Protein AF-A0A8H6LBY4-F1 (afdb_monomer_lite)

Organism: NCBI:txid100902

Structure (mmCIF, N/CA/C/O backbone):
data_AF-A0A8H6LBY4-F1
#
_entry.id   AF-A0A8H6LBY4-F1
#
loop_
_atom_site.group_PDB
_atom_site.id
_atom_site.type_symbol
_atom_site.label_atom_id
_atom_site.label_alt_id
_atom_site.label_comp_id
_atom_site.label_asym_id
_atom_site.label_entity_id
_atom_site.label_seq_id
_atom_site.pdbx_PDB_ins_code
_atom_site.Cartn_x
_atom_site.Cartn_y
_atom_site.Cartn_z
_atom_site.occupancy
_atom_site.B_iso_or_equiv
_atom_site.auth_seq_id
_atom_site.auth_comp_id
_atom_site.auth_asym_id
_atom_site.auth_atom_id
_atom_site.pdbx_PDB_model_num
ATOM 1 N N . MET A 1 1 ? -48.351 2.118 4.695 1.00 38.25 1 MET A N 1
ATOM 2 C CA . MET A 1 1 ? -47.620 1.285 3.717 1.00 38.25 1 MET A CA 1
ATOM 3 C C . MET A 1 1 ? -46.205 1.826 3.618 1.00 38.25 1 MET A C 1
ATOM 5 O O . MET A 1 1 ? -46.055 2.980 3.255 1.00 38.25 1 MET A O 1
ATOM 9 N N . SER A 1 2 ? -45.197 1.069 4.061 1.00 45.59 2 SER A N 1
ATOM 10 C CA . SER A 1 2 ? -43.799 1.522 4.041 1.00 45.59 2 SER A CA 1
ATOM 11 C C . SER A 1 2 ? -43.215 1.232 2.660 1.00 45.59 2 SER A C 1
ATOM 13 O O . SER A 1 2 ? -43.003 0.074 2.300 1.00 45.59 2 SER A O 1
ATOM 15 N N . SER A 1 3 ? -43.039 2.279 1.854 1.00 48.56 3 SER A N 1
ATOM 16 C CA . SER A 1 3 ? -42.337 2.200 0.579 1.00 48.56 3 SER A CA 1
ATOM 17 C C . SER A 1 3 ? -40.863 1.932 0.861 1.00 48.56 3 SER A C 1
ATOM 19 O O . SER A 1 3 ? -40.112 2.820 1.256 1.00 48.56 3 SER A O 1
ATOM 21 N N . SER A 1 4 ? -40.445 0.684 0.676 1.00 56.34 4 SER A N 1
ATOM 22 C CA . SER A 1 4 ? -39.032 0.326 0.637 1.00 56.34 4 SER A CA 1
ATOM 23 C C . SER A 1 4 ? -38.435 0.886 -0.660 1.00 56.34 4 SER A C 1
ATOM 25 O O . SER A 1 4 ? -38.315 0.166 -1.652 1.00 56.34 4 SER A O 1
ATOM 27 N N . GLU A 1 5 ? -38.115 2.182 -0.681 1.00 63.69 5 GLU A N 1
ATOM 28 C CA . GLU A 1 5 ? -37.389 2.809 -1.785 1.00 63.69 5 GLU A CA 1
ATOM 29 C C . GLU A 1 5 ? -36.043 2.097 -1.947 1.00 63.69 5 GLU A C 1
ATOM 31 O O . GLU A 1 5 ? -35.190 2.075 -1.055 1.00 63.69 5 GLU A O 1
ATOM 36 N N . LYS A 1 6 ? -35.879 1.412 -3.080 1.00 77.81 6 LYS A N 1
ATOM 37 C CA . LYS A 1 6 ? -34.633 0.729 -3.414 1.00 77.81 6 LYS A CA 1
ATOM 38 C C . LYS A 1 6 ? -33.602 1.795 -3.765 1.00 77.81 6 LYS A C 1
ATOM 40 O O . LYS A 1 6 ? -33.724 2.433 -4.803 1.00 77.81 6 LYS A O 1
ATOM 45 N N . LEU A 1 7 ? -32.581 1.932 -2.917 1.00 77.06 7 LEU A N 1
ATOM 46 C CA . LEU A 1 7 ? -31.410 2.772 -3.180 1.00 77.06 7 LEU A CA 1
ATOM 47 C C . LEU A 1 7 ? -30.863 2.513 -4.587 1.00 77.06 7 LEU A C 1
ATOM 49 O O . LEU A 1 7 ? -30.665 1.349 -4.976 1.00 77.06 7 LEU A O 1
ATOM 53 N N . SER A 1 8 ? -30.555 3.596 -5.296 1.00 85.06 8 SER A N 1
ATOM 54 C CA . SER A 1 8 ? -29.822 3.548 -6.555 1.00 85.06 8 SER A CA 1
ATOM 55 C C . SER A 1 8 ? -28.442 2.913 -6.356 1.00 85.06 8 SER A C 1
ATOM 57 O O . SER A 1 8 ? -27.886 2.865 -5.251 1.00 85.06 8 SER A O 1
ATOM 59 N N . ASP A 1 9 ? -27.837 2.430 -7.439 1.00 88.25 9 ASP A N 1
ATOM 60 C CA . ASP A 1 9 ? -26.520 1.794 -7.360 1.00 88.25 9 ASP A CA 1
ATOM 61 C C . ASP A 1 9 ? -25.430 2.745 -6.848 1.00 88.25 9 ASP A C 1
ATOM 63 O O . ASP A 1 9 ? -24.500 2.309 -6.164 1.00 88.25 9 ASP A O 1
ATOM 67 N N . ALA A 1 10 ? -25.540 4.045 -7.139 1.00 88.50 10 ALA A N 1
ATOM 68 C CA . ALA A 1 10 ? -24.626 5.058 -6.622 1.00 88.50 10 ALA A CA 1
ATOM 69 C C . ALA A 1 10 ? -24.760 5.208 -5.099 1.00 88.50 10 ALA A C 1
ATOM 71 O O . ALA A 1 10 ? -23.758 5.114 -4.387 1.00 88.50 10 ALA A O 1
ATOM 72 N N . GLU A 1 11 ? -25.985 5.337 -4.589 1.00 90.12 11 GLU A N 1
ATOM 73 C CA . GLU A 1 11 ? -26.255 5.437 -3.150 1.00 90.12 11 GLU A CA 1
ATOM 74 C C . GLU A 1 11 ? -25.829 4.170 -2.409 1.00 90.12 11 GLU A C 1
ATOM 76 O O . GLU A 1 11 ? -25.218 4.241 -1.342 1.00 90.12 11 GLU A O 1
ATOM 81 N N . ARG A 1 12 ? -26.046 2.993 -3.006 1.00 90.19 12 ARG A N 1
ATOM 82 C CA . ARG A 1 12 ? -25.589 1.720 -2.438 1.00 90.19 12 ARG A CA 1
ATOM 83 C C . ARG A 1 12 ? -24.064 1.656 -2.336 1.00 90.19 12 ARG A C 1
ATOM 85 O O . ARG A 1 12 ? -23.538 1.162 -1.335 1.00 90.19 12 ARG A O 1
ATOM 92 N N . ARG A 1 13 ? -23.332 2.155 -3.341 1.00 91.25 13 ARG A N 1
ATOM 93 C CA . ARG A 1 13 ? -21.860 2.245 -3.295 1.00 91.25 13 ARG A CA 1
ATOM 94 C C . ARG A 1 13 ? -21.394 3.207 -2.208 1.00 91.25 13 ARG A C 1
ATOM 96 O O . ARG A 1 13 ? 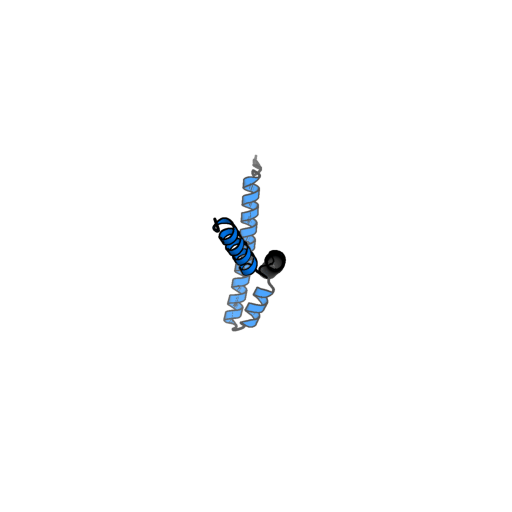-20.515 2.837 -1.431 1.00 91.25 13 ARG A O 1
ATOM 103 N N . VAL A 1 14 ? -22.001 4.389 -2.115 1.00 92.44 14 VAL A N 1
ATOM 104 C CA . VAL A 1 14 ? -21.676 5.385 -1.082 1.00 92.44 14 VAL A CA 1
ATOM 105 C C . VAL A 1 14 ? -21.946 4.821 0.311 1.00 92.44 14 VAL A C 1
ATOM 107 O O . VAL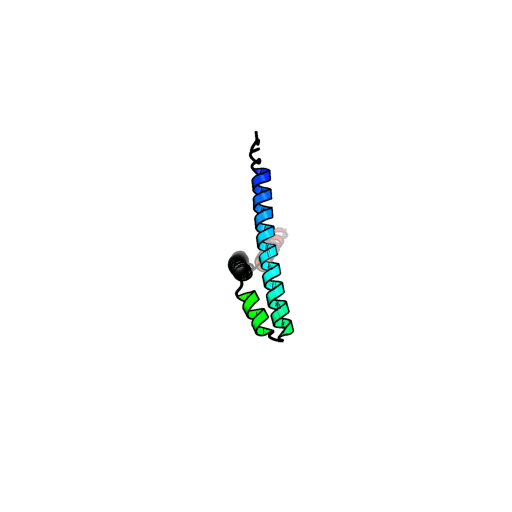 A 1 14 ? -21.054 4.841 1.155 1.00 92.44 14 VAL A O 1
ATOM 110 N N . GLN A 1 15 ? -23.111 4.211 0.537 1.00 92.56 15 GLN A N 1
ATOM 111 C CA . GLN A 1 15 ? -23.459 3.597 1.817 1.00 92.56 15 GLN A CA 1
ATOM 112 C C . GLN A 1 15 ? -22.504 2.450 2.182 1.00 92.56 15 GLN A C 1
ATOM 114 O O . GLN A 1 15 ? -22.079 2.330 3.332 1.00 92.56 15 GLN A O 1
ATOM 119 N N . LYS A 1 16 ? -22.108 1.619 1.209 1.00 92.06 16 LYS A N 1
ATOM 120 C CA . LYS A 1 16 ? -21.109 0.559 1.416 1.00 92.06 16 LYS A CA 1
ATOM 121 C C . LYS A 1 16 ? -19.755 1.137 1.827 1.00 92.06 16 LYS A C 1
ATOM 123 O O . LYS A 1 16 ? -19.106 0.578 2.710 1.00 92.06 16 LYS A O 1
ATOM 128 N N . THR A 1 17 ? -19.325 2.229 1.203 1.00 90.94 17 THR A N 1
ATOM 129 C CA . THR A 1 17 ? -18.083 2.918 1.569 1.00 90.94 17 THR A CA 1
ATOM 130 C C . THR A 1 17 ? -18.192 3.541 2.955 1.00 90.94 17 THR A C 1
ATOM 132 O O . THR A 1 17 ? -17.317 3.298 3.777 1.00 90.94 17 THR A O 1
ATOM 135 N N . ALA A 1 18 ? -19.292 4.228 3.268 1.00 91.12 18 ALA A N 1
ATOM 136 C CA . ALA A 1 18 ? -19.534 4.809 4.587 1.00 91.12 18 ALA A CA 1
ATOM 137 C C . ALA A 1 18 ? -19.477 3.750 5.701 1.00 91.12 18 ALA A C 1
ATOM 139 O O . ALA A 1 18 ? -18.784 3.943 6.696 1.00 91.12 18 ALA A O 1
ATOM 140 N N . ARG A 1 19 ? -20.104 2.582 5.497 1.00 89.75 19 ARG A N 1
ATOM 141 C CA . ARG A 1 19 ? -20.026 1.448 6.439 1.00 89.75 19 ARG A CA 1
ATOM 142 C C . ARG A 1 19 ? -18.595 0.943 6.634 1.00 89.75 19 ARG A C 1
ATOM 144 O O . ARG A 1 19 ? -18.196 0.660 7.757 1.00 89.75 19 ARG A O 1
ATOM 151 N N . LYS A 1 20 ? -17.805 0.844 5.558 1.00 87.56 20 LYS A N 1
ATOM 152 C CA . LYS A 1 20 ? -16.385 0.455 5.649 1.00 87.56 20 LYS A CA 1
ATOM 153 C C . LYS A 1 20 ? -15.554 1.495 6.397 1.00 87.56 20 LYS A C 1
ATOM 155 O O . LYS A 1 20 ? -14.695 1.113 7.187 1.00 87.56 20 LYS A O 1
ATOM 160 N N . CYS A 1 21 ? -15.800 2.780 6.146 1.00 87.62 21 CYS A N 1
ATOM 161 C CA . CYS A 1 21 ? -15.142 3.872 6.855 1.00 87.62 21 CYS A CA 1
ATOM 162 C C . CYS A 1 21 ? -15.479 3.829 8.346 1.00 87.62 21 CYS A C 1
ATOM 164 O O . CYS A 1 21 ? -14.570 3.900 9.161 1.00 87.62 21 CYS A O 1
ATOM 166 N N . HIS A 1 22 ? -16.751 3.622 8.695 1.00 89.81 22 HIS A N 1
ATOM 167 C CA . HIS A 1 22 ? -17.192 3.497 10.081 1.00 89.81 22 HIS A CA 1
ATOM 168 C C . HIS A 1 22 ? -16.520 2.319 10.799 1.00 89.81 22 HIS A C 1
ATOM 170 O O . HIS A 1 22 ? -15.863 2.531 11.809 1.00 89.81 22 HIS A O 1
ATOM 176 N N . ALA A 1 23 ? -16.552 1.117 10.215 1.00 85.50 23 ALA A N 1
ATOM 177 C CA . ALA A 1 23 ? -15.878 -0.054 10.787 1.00 85.50 23 ALA A CA 1
ATOM 178 C C . ALA A 1 23 ? -14.357 0.151 10.940 1.00 85.50 23 ALA A C 1
ATOM 180 O O . ALA A 1 23 ? -13.734 -0.354 11.870 1.00 85.50 23 ALA A O 1
ATOM 181 N N . SER A 1 24 ? -13.744 0.902 10.019 1.00 83.44 24 SER A N 1
ATOM 182 C CA . SER A 1 24 ? -12.320 1.245 10.106 1.00 83.44 24 SER A CA 1
ATOM 183 C C . SER A 1 24 ? -12.052 2.259 11.223 1.00 83.44 24 SER A C 1
ATOM 185 O O . SER A 1 24 ? -11.049 2.135 11.917 1.00 83.44 24 SER A O 1
ATOM 187 N N . ALA A 1 25 ? -12.942 3.235 11.418 1.00 85.81 25 ALA A N 1
ATOM 188 C CA . ALA A 1 25 ? -12.858 4.203 12.508 1.00 85.81 25 ALA A CA 1
ATOM 189 C C . ALA A 1 25 ? -13.018 3.528 13.879 1.00 85.81 25 ALA A C 1
ATOM 191 O O . ALA A 1 25 ? -12.238 3.810 14.781 1.00 85.81 25 ALA A O 1
ATOM 192 N N . GLU A 1 26 ? -13.959 2.590 14.020 1.00 88.88 26 GLU A N 1
ATOM 193 C CA . GLU A 1 26 ? -14.130 1.802 15.249 1.00 88.88 26 GLU A CA 1
ATOM 194 C C . GLU A 1 26 ? -12.880 0.977 15.580 1.00 88.88 26 GLU A C 1
ATOM 196 O O . GLU A 1 26 ? -12.410 0.997 16.716 1.00 88.88 26 GLU A O 1
ATOM 201 N N . ALA A 1 27 ? -12.286 0.311 14.584 1.00 84.12 27 ALA A N 1
ATOM 202 C CA . ALA A 1 27 ? -11.044 -0.437 14.780 1.00 84.12 27 ALA A CA 1
ATOM 203 C C . ALA A 1 27 ? -9.879 0.466 15.226 1.00 84.12 27 ALA A C 1
ATOM 205 O O . ALA A 1 27 ? -9.112 0.089 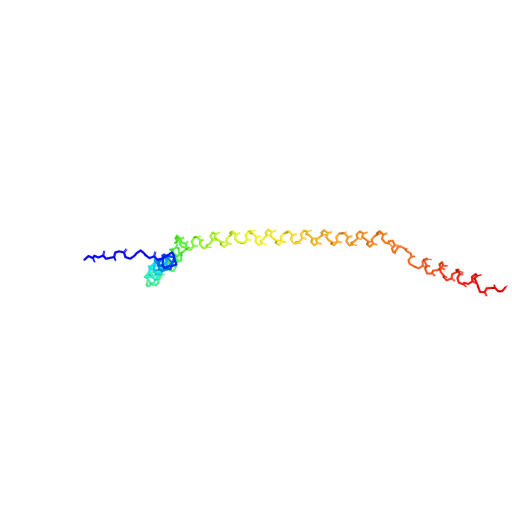16.109 1.00 84.12 27 ALA A O 1
ATOM 206 N N . LEU A 1 28 ? -9.765 1.672 14.656 1.00 84.25 28 LEU A N 1
ATOM 207 C CA . LEU A 1 28 ? -8.743 2.647 15.052 1.00 84.25 28 LEU A CA 1
ATOM 208 C C . LEU A 1 28 ? -8.964 3.187 16.470 1.00 84.25 28 LEU A C 1
ATOM 210 O O . LEU A 1 28 ? -7.994 3.390 17.198 1.00 84.25 28 LEU A O 1
ATOM 214 N N . LEU A 1 29 ? -10.216 3.411 16.875 1.00 87.94 29 LEU A N 1
ATOM 215 C CA . LEU A 1 29 ? -10.543 3.829 18.241 1.00 87.94 29 LEU A CA 1
ATOM 216 C C . LEU A 1 29 ? -10.174 2.749 19.262 1.00 87.94 29 LEU A C 1
ATOM 218 O O . LEU A 1 29 ? -9.637 3.069 20.322 1.00 87.94 29 LEU A O 1
ATOM 222 N N . GLU A 1 30 ? -10.405 1.479 18.932 1.00 86.62 30 GLU A N 1
ATOM 223 C CA . GLU A 1 30 ? -10.012 0.353 19.781 1.00 86.62 30 GLU A CA 1
ATOM 224 C C . GLU A 1 30 ? -8.486 0.241 19.912 1.00 86.62 30 GLU A C 1
ATOM 226 O O . GLU A 1 30 ? -7.965 0.108 21.022 1.00 86.62 30 GLU A O 1
ATOM 231 N N . GLU A 1 31 ? -7.756 0.369 18.797 1.00 85.69 31 GLU A N 1
ATOM 232 C CA . GLU A 1 31 ? -6.290 0.423 18.806 1.00 85.69 31 GLU A CA 1
ATOM 233 C C . GLU A 1 31 ? -5.777 1.579 19.677 1.00 85.69 31 GLU A C 1
ATOM 235 O O . GLU A 1 31 ? -4.894 1.376 20.513 1.00 85.69 31 GLU A O 1
ATOM 240 N N . LEU A 1 32 ? -6.362 2.773 19.540 1.00 86.50 32 LEU A N 1
ATOM 241 C CA . LEU A 1 32 ? -5.991 3.947 20.330 1.00 86.50 32 LEU A CA 1
ATOM 242 C C . LEU A 1 32 ? -6.243 3.734 21.825 1.00 86.50 32 LEU A C 1
ATOM 244 O O . LEU A 1 32 ? -5.397 4.095 22.647 1.00 86.50 32 LEU A O 1
ATOM 248 N N . ARG A 1 33 ? -7.384 3.134 22.183 1.00 89.12 33 ARG A N 1
ATOM 249 C CA . ARG A 1 33 ? -7.722 2.811 23.573 1.00 89.12 33 ARG A CA 1
ATOM 250 C C . ARG A 1 33 ? -6.682 1.872 24.174 1.00 89.12 33 ARG A C 1
ATOM 252 O O . ARG A 1 33 ? -6.103 2.192 25.209 1.00 89.12 33 ARG A O 1
ATOM 259 N N . TYR A 1 34 ? -6.384 0.771 23.487 1.00 87.12 34 TYR A N 1
ATOM 260 C CA . TYR A 1 34 ? -5.397 -0.200 23.952 1.00 87.12 34 TYR A CA 1
ATOM 261 C C . TYR A 1 34 ? -4.004 0.424 24.112 1.00 87.12 34 TYR A C 1
ATOM 263 O O . TYR A 1 34 ? -3.354 0.239 25.140 1.00 87.12 34 TYR A O 1
ATOM 271 N N . VAL A 1 35 ? -3.542 1.194 23.120 1.00 87.06 35 VAL A N 1
ATOM 272 C CA . VAL A 1 35 ? -2.235 1.870 23.174 1.00 87.06 35 VAL A CA 1
ATOM 273 C C . VAL A 1 35 ? -2.172 2.849 24.344 1.00 87.06 35 VAL A C 1
ATOM 275 O O . VAL A 1 35 ? -1.169 2.883 25.052 1.00 87.06 35 VAL A O 1
ATOM 278 N N . THR A 1 36 ? -3.248 3.597 24.586 1.00 86.88 36 THR A N 1
ATOM 279 C CA . THR A 1 36 ? -3.342 4.548 25.700 1.00 86.88 36 THR A CA 1
ATOM 280 C C . THR A 1 36 ? -3.271 3.834 27.051 1.00 86.88 36 THR A C 1
ATOM 282 O O . THR A 1 36 ? -2.573 4.286 27.958 1.00 86.88 36 THR A O 1
ATOM 285 N N . ASP A 1 37 ? -3.946 2.695 27.199 1.00 90.12 37 ASP A N 1
ATOM 286 C CA . ASP A 1 37 ? -3.901 1.907 28.434 1.00 90.12 37 ASP A CA 1
ATOM 287 C C . ASP A 1 37 ? -2.515 1.291 28.668 1.00 90.12 37 ASP A C 1
ATOM 289 O O . ASP A 1 37 ? -2.009 1.306 29.791 1.00 90.12 37 ASP A O 1
ATOM 293 N N . LYS A 1 38 ? -1.844 0.843 27.601 1.00 87.38 38 LYS A N 1
ATOM 294 C CA . LYS A 1 38 ? -0.455 0.370 27.664 1.00 87.38 38 LYS A CA 1
ATOM 295 C C . LYS A 1 38 ? 0.555 1.471 27.961 1.00 87.38 38 LYS A C 1
ATOM 297 O O . LYS A 1 38 ? 1.513 1.237 28.695 1.00 87.38 38 LYS A O 1
ATOM 302 N N . GLN A 1 39 ? 0.323 2.677 27.451 1.00 85.81 39 GLN A N 1
ATOM 303 C CA . GLN A 1 39 ? 1.120 3.851 27.792 1.00 85.81 39 GLN A CA 1
ATOM 304 C C . GLN A 1 39 ? 0.986 4.190 29.282 1.00 85.81 39 GLN A C 1
ATOM 306 O O . GLN A 1 39 ? 1.997 4.411 29.941 1.00 85.81 39 GLN A O 1
ATOM 311 N N . LYS A 1 40 ? -0.235 4.168 29.840 1.00 89.12 40 LYS A N 1
ATOM 312 C CA . LYS A 1 40 ? -0.459 4.374 31.285 1.00 89.12 40 LYS A CA 1
ATOM 313 C C . LYS A 1 40 ? 0.258 3.329 32.141 1.00 89.12 40 LYS A C 1
ATOM 315 O O . LYS A 1 40 ? 0.725 3.659 33.225 1.00 89.12 40 LYS A O 1
ATOM 320 N N . SER A 1 41 ? 0.367 2.088 31.662 1.00 90.25 41 SER A N 1
ATOM 321 C CA . SER A 1 41 ? 1.120 1.024 32.337 1.00 90.25 41 SER A CA 1
ATOM 322 C C . SER A 1 41 ? 2.622 1.020 32.019 1.00 90.25 41 SER A C 1
ATOM 324 O O . SER A 1 41 ? 3.310 0.083 32.414 1.00 90.25 41 SER A O 1
ATOM 326 N N . ASN A 1 42 ? 3.130 2.022 31.289 1.00 90.56 42 ASN A N 1
ATOM 327 C CA . ASN A 1 42 ? 4.519 2.132 30.828 1.00 90.56 42 ASN A CA 1
ATOM 328 C C . ASN A 1 42 ? 5.024 0.909 30.020 1.00 90.56 42 ASN A C 1
ATOM 330 O O . ASN A 1 42 ? 6.221 0.636 29.950 1.00 90.56 42 ASN A O 1
ATOM 334 N N . ASP A 1 43 ? 4.106 0.172 29.387 1.00 88.56 43 ASP A N 1
ATOM 335 C CA . ASP A 1 43 ? 4.372 -1.030 28.587 1.00 88.56 43 ASP A CA 1
ATOM 336 C C . ASP A 1 43 ? 4.426 -0.668 27.094 1.00 88.56 43 ASP A C 1
ATOM 338 O O . ASP A 1 43 ? 3.536 -0.982 26.295 1.00 88.56 43 ASP A O 1
ATOM 342 N N . CYS A 1 44 ? 5.489 0.038 26.710 1.00 83.38 44 CYS A N 1
ATOM 343 C CA . CYS A 1 44 ? 5.680 0.506 25.336 1.00 83.38 44 CYS A CA 1
ATOM 344 C C . CYS A 1 44 ? 5.776 -0.656 24.332 1.00 83.38 44 CYS A C 1
ATOM 346 O O . CYS A 1 44 ? 5.254 -0.565 23.220 1.00 83.38 44 CYS A O 1
ATOM 348 N N . MET A 1 45 ? 6.395 -1.775 24.723 1.00 85.56 45 MET A N 1
ATOM 349 C CA . MET A 1 45 ? 6.536 -2.947 23.853 1.00 85.56 45 MET A CA 1
ATOM 350 C C . MET A 1 45 ? 5.201 -3.665 23.635 1.00 85.56 45 MET A C 1
ATOM 352 O O . MET A 1 45 ? 4.927 -4.109 22.519 1.00 85.56 45 MET A O 1
ATOM 356 N N . GLY A 1 46 ? 4.337 -3.730 24.652 1.00 82.75 46 GLY A N 1
ATOM 357 C CA . GLY A 1 46 ? 2.983 -4.262 24.524 1.00 82.75 46 GLY A CA 1
ATOM 358 C C . GLY A 1 46 ? 2.103 -3.438 23.584 1.00 82.75 46 GLY A C 1
ATOM 359 O O . GLY A 1 46 ? 1.344 -4.017 22.801 1.00 82.75 46 GLY A O 1
ATOM 360 N N . ALA A 1 47 ? 2.237 -2.107 23.603 1.00 81.94 47 ALA A N 1
ATOM 361 C CA . ALA A 1 47 ? 1.556 -1.217 22.661 1.00 81.94 47 ALA A CA 1
ATOM 362 C C . ALA A 1 47 ? 2.013 -1.467 21.212 1.00 81.94 47 ALA A C 1
ATOM 364 O O . ALA A 1 47 ? 1.185 -1.702 20.330 1.00 81.94 47 ALA A O 1
ATOM 365 N N . VAL A 1 48 ? 3.331 -1.502 20.977 1.00 81.69 48 VAL A N 1
ATOM 366 C CA . VAL A 1 48 ? 3.914 -1.760 19.649 1.00 81.69 48 VAL A CA 1
ATOM 367 C C . VAL A 1 48 ? 3.503 -3.136 19.122 1.00 81.69 48 VAL A C 1
ATOM 369 O O . VAL A 1 48 ? 3.048 -3.256 17.983 1.00 81.69 48 VAL A O 1
ATOM 372 N N . ALA A 1 49 ? 3.603 -4.177 19.953 1.00 81.31 49 ALA A N 1
ATOM 373 C CA . ALA A 1 49 ? 3.261 -5.539 19.560 1.00 81.31 49 ALA A CA 1
ATOM 374 C C . ALA A 1 49 ? 1.789 -5.678 19.148 1.00 81.31 49 ALA A C 1
ATOM 376 O O . ALA A 1 49 ? 1.487 -6.411 18.206 1.00 81.31 49 ALA A O 1
ATOM 377 N N . TYR A 1 50 ? 0.874 -4.985 19.827 1.00 81.12 50 TYR A N 1
ATOM 378 C CA . TYR A 1 50 ? -0.549 -5.018 19.498 1.00 81.12 50 TYR A CA 1
ATOM 379 C C . TYR A 1 50 ? -0.852 -4.328 18.165 1.00 81.12 50 TYR A C 1
ATOM 381 O O . TYR A 1 50 ? -1.504 -4.922 17.305 1.00 81.12 50 TYR A O 1
ATOM 389 N N . VAL A 1 51 ? -0.317 -3.121 17.953 1.00 78.31 51 VAL A N 1
ATOM 390 C CA . VAL A 1 51 ? -0.513 -2.358 16.708 1.00 78.31 51 VAL A CA 1
ATOM 391 C C . VAL A 1 51 ? 0.016 -3.142 15.504 1.00 78.31 51 VAL A C 1
ATOM 393 O O . VAL A 1 51 ? -0.700 -3.322 14.515 1.00 78.31 51 VAL A O 1
ATOM 396 N N . VAL A 1 52 ? 1.227 -3.701 15.607 1.00 73.69 52 VAL A N 1
ATOM 397 C CA . VAL A 1 52 ? 1.842 -4.508 14.537 1.00 73.69 52 VAL A CA 1
ATOM 398 C C . VAL A 1 52 ? 1.061 -5.803 14.269 1.00 73.69 52 VAL A C 1
ATOM 400 O O . VAL A 1 52 ? 0.937 -6.216 13.116 1.00 73.69 52 VAL A O 1
ATOM 403 N N . LYS A 1 53 ? 0.491 -6.438 15.304 1.00 73.75 53 LYS A N 1
ATOM 404 C CA . LYS A 1 53 ? -0.326 -7.659 15.162 1.00 73.75 53 LYS A CA 1
ATOM 405 C C . LYS A 1 53 ? -1.747 -7.404 14.656 1.00 73.75 53 LYS A C 1
ATOM 407 O O . LYS A 1 53 ? -2.432 -8.369 14.303 1.00 73.75 53 LYS A O 1
ATOM 412 N N . SER A 1 54 ? -2.214 -6.156 14.609 1.00 77.44 54 SER A N 1
ATOM 413 C CA . SER A 1 54 ? -3.553 -5.854 14.099 1.00 77.44 54 SER A CA 1
ATOM 414 C C . SER A 1 54 ? -3.712 -6.339 12.647 1.00 77.44 54 SER A C 1
ATOM 416 O O . SER A 1 54 ? -2.815 -6.235 11.801 1.00 77.44 54 SER A O 1
ATOM 418 N N . LYS A 1 55 ? -4.899 -6.862 12.317 1.00 73.69 55 LYS A N 1
ATOM 419 C CA . LYS A 1 55 ? -5.206 -7.312 10.947 1.00 73.69 55 LYS A CA 1
ATOM 420 C C . LYS A 1 55 ? -5.148 -6.164 9.929 1.00 73.69 55 LYS A C 1
ATOM 422 O O . LYS A 1 55 ? -4.899 -6.418 8.749 1.00 73.69 55 LYS A O 1
ATOM 427 N N . LEU A 1 56 ? -5.397 -4.927 10.366 1.00 72.50 56 LEU A N 1
ATOM 428 C CA . LEU A 1 56 ? -5.393 -3.736 9.519 1.00 72.50 56 LEU A CA 1
ATOM 429 C C . LEU A 1 56 ? -3.972 -3.385 9.064 1.00 72.50 56 LEU A C 1
ATOM 431 O O . LEU A 1 56 ? -3.729 -3.272 7.857 1.00 72.50 56 LEU A O 1
ATOM 435 N N . HIS A 1 57 ? -3.035 -3.267 10.010 1.00 76.69 57 HIS A N 1
ATOM 436 C CA . HIS A 1 57 ? -1.643 -2.933 9.702 1.00 76.69 57 HIS A CA 1
ATOM 437 C C . HIS A 1 57 ? -0.949 -4.072 8.962 1.00 76.69 57 HIS A C 1
ATOM 439 O O . HIS A 1 57 ? -0.258 -3.804 7.983 1.00 76.69 57 HIS A O 1
ATOM 445 N N . ARG A 1 58 ? -1.251 -5.336 9.289 1.00 79.12 58 ARG A N 1
ATOM 446 C CA . ARG A 1 58 ? -0.763 -6.493 8.520 1.00 79.12 58 ARG A CA 1
ATOM 447 C C . ARG A 1 58 ? -1.122 -6.412 7.032 1.00 79.12 58 ARG A C 1
ATOM 449 O O . ARG A 1 58 ? -0.238 -6.481 6.187 1.00 79.12 58 ARG A O 1
ATOM 456 N N . LYS A 1 59 ? -2.393 -6.166 6.688 1.00 80.31 59 LYS A N 1
ATOM 457 C CA . LYS A 1 59 ? -2.817 -5.994 5.280 1.00 80.31 59 LYS A CA 1
ATOM 458 C C . LYS A 1 59 ? -2.215 -4.756 4.613 1.00 80.31 59 LYS A C 1
ATOM 460 O O . LYS A 1 59 ? -2.170 -4.661 3.385 1.00 80.31 59 LYS A O 1
ATOM 465 N N . LYS A 1 60 ? -1.851 -3.734 5.390 1.00 82.81 60 LYS A N 1
ATOM 466 C CA . LYS A 1 60 ? -1.162 -2.548 4.869 1.00 82.81 60 LYS A CA 1
ATOM 467 C C . LYS A 1 60 ? 0.296 -2.880 4.546 1.00 82.81 60 LYS A C 1
ATOM 469 O O . LYS A 1 60 ? 0.732 -2.523 3.457 1.00 82.81 60 LYS A O 1
ATOM 474 N N . ILE A 1 61 ? 0.979 -3.606 5.431 1.00 81.50 61 ILE A N 1
ATOM 475 C CA . ILE A 1 61 ? 2.347 -4.108 5.244 1.00 81.50 61 ILE A CA 1
ATOM 476 C C . ILE A 1 61 ? 2.409 -5.039 4.032 1.00 81.50 61 ILE A C 1
ATOM 478 O O . ILE A 1 61 ? 3.161 -4.751 3.112 1.00 81.50 61 ILE A O 1
ATOM 482 N N . GLU A 1 62 ? 1.531 -6.044 3.944 1.00 86.06 62 GLU A N 1
ATOM 483 C CA . GLU A 1 62 ? 1.474 -6.975 2.800 1.00 86.06 62 GLU A CA 1
ATOM 484 C C . GLU A 1 62 ? 1.330 -6.225 1.458 1.00 86.06 62 GLU A C 1
ATOM 486 O O . GLU A 1 62 ? 1.995 -6.538 0.473 1.00 86.06 62 GLU A O 1
ATOM 491 N N . ARG A 1 63 ? 0.507 -5.166 1.405 1.00 89.06 63 ARG A N 1
ATOM 492 C CA . ARG A 1 63 ? 0.367 -4.329 0.198 1.00 89.06 63 ARG A CA 1
ATOM 493 C C . ARG A 1 63 ? 1.606 -3.488 -0.107 1.00 89.06 63 ARG A C 1
ATOM 495 O O . ARG A 1 63 ? 1.872 -3.223 -1.276 1.00 89.06 63 ARG A O 1
ATOM 502 N N . ILE A 1 64 ? 2.313 -3.017 0.918 1.00 90.19 64 ILE A N 1
ATOM 503 C CA . ILE A 1 64 ? 3.571 -2.282 0.748 1.00 90.19 64 ILE A CA 1
ATOM 504 C C . ILE A 1 64 ? 4.651 -3.229 0.223 1.00 90.19 64 ILE A C 1
ATOM 506 O O . ILE A 1 64 ? 5.323 -2.874 -0.735 1.00 90.19 64 ILE A O 1
ATOM 510 N N . GLU A 1 65 ? 4.760 -4.437 0.773 1.00 92.81 65 GLU A N 1
ATOM 511 C CA . GLU A 1 65 ? 5.719 -5.453 0.327 1.00 92.81 65 GLU A CA 1
ATOM 512 C C . GLU A 1 65 ? 5.512 -5.845 -1.139 1.00 92.81 65 GLU A C 1
ATOM 514 O O . GLU A 1 65 ? 6.479 -5.955 -1.889 1.00 92.81 65 GLU A O 1
ATOM 519 N N . VAL A 1 66 ? 4.258 -6.025 -1.569 1.00 95.12 66 VAL A N 1
ATOM 520 C CA . VAL A 1 66 ? 3.945 -6.313 -2.979 1.00 95.12 66 VAL A CA 1
ATOM 521 C C . VAL A 1 66 ? 4.367 -5.158 -3.886 1.00 95.12 66 VAL A C 1
ATOM 523 O O . VAL A 1 66 ? 5.006 -5.400 -4.905 1.00 95.12 66 VAL A O 1
ATOM 526 N N . ARG A 1 67 ? 4.054 -3.908 -3.516 1.00 94.44 67 ARG A N 1
ATOM 527 C CA . ARG A 1 67 ? 4.486 -2.737 -4.299 1.00 94.44 67 ARG A CA 1
ATOM 528 C C . ARG A 1 67 ? 6.003 -2.637 -4.372 1.00 94.44 67 ARG A C 1
ATOM 530 O O . ARG A 1 67 ? 6.536 -2.524 -5.461 1.00 94.44 67 ARG A O 1
ATOM 537 N N . PHE A 1 68 ? 6.684 -2.791 -3.241 1.00 96.25 68 PHE A N 1
ATOM 538 C CA . PHE A 1 68 ? 8.140 -2.736 -3.183 1.00 96.25 68 PHE A CA 1
ATOM 539 C C . PHE A 1 68 ? 8.800 -3.776 -4.100 1.00 96.25 68 PHE A C 1
ATOM 541 O O . PHE A 1 68 ? 9.747 -3.458 -4.810 1.00 96.25 68 PHE A O 1
ATOM 548 N N . LYS A 1 69 ? 8.272 -5.008 -4.139 1.00 95.88 69 LYS A N 1
ATOM 549 C CA . LYS A 1 69 ? 8.754 -6.048 -5.062 1.00 95.88 69 LYS A CA 1
ATOM 550 C C . LYS A 1 69 ? 8.557 -5.668 -6.530 1.00 95.88 69 LYS A C 1
ATOM 552 O O . LYS A 1 69 ? 9.450 -5.917 -7.335 1.00 95.88 69 LYS A O 1
ATOM 557 N N . ASN A 1 70 ? 7.417 -5.069 -6.870 1.00 96.31 70 ASN A N 1
ATOM 558 C CA . ASN A 1 70 ? 7.148 -4.612 -8.232 1.00 96.31 70 ASN A CA 1
ATOM 559 C C . ASN A 1 70 ? 8.099 -3.479 -8.634 1.00 96.31 70 ASN A C 1
ATOM 561 O O . ASN A 1 70 ? 8.726 -3.568 -9.685 1.00 96.31 70 ASN A O 1
ATOM 565 N N . ASP A 1 71 ? 8.263 -2.476 -7.769 1.00 96.12 71 ASP A N 1
ATOM 566 C CA . ASP A 1 71 ? 9.159 -1.339 -8.003 1.00 96.12 71 ASP A CA 1
ATOM 567 C C . ASP A 1 71 ? 10.614 -1.820 -8.166 1.00 96.12 71 ASP A C 1
ATOM 569 O O . ASP A 1 71 ? 11.345 -1.368 -9.047 1.00 96.12 71 ASP A O 1
ATOM 573 N N . GLN A 1 72 ? 11.034 -2.802 -7.360 1.00 97.56 72 GLN A N 1
ATOM 574 C CA . GLN A 1 72 ? 12.351 -3.429 -7.480 1.00 97.56 72 GLN A CA 1
ATOM 575 C C . GLN A 1 72 ? 12.530 -4.143 -8.831 1.00 97.56 72 GLN A C 1
ATOM 577 O O . GLN A 1 72 ? 13.594 -4.041 -9.445 1.00 97.56 72 GLN A O 1
ATOM 582 N N . GLN A 1 73 ? 11.508 -4.856 -9.308 1.00 97.25 73 GLN A N 1
ATOM 583 C CA . GLN A 1 73 ? 11.549 -5.548 -10.597 1.00 97.25 73 GLN A CA 1
ATOM 584 C C . GLN A 1 73 ? 11.558 -4.568 -11.783 1.00 97.25 73 GLN A C 1
ATOM 586 O O . GLN A 1 73 ? 12.258 -4.794 -12.774 1.00 97.25 73 GLN A O 1
ATOM 591 N N . GLU A 1 74 ? 10.824 -3.461 -11.676 1.00 97.25 74 GLU A N 1
ATOM 592 C CA . GLU A 1 74 ? 10.834 -2.381 -12.663 1.00 97.25 74 GLU A CA 1
ATOM 593 C C . GLU A 1 74 ? 12.220 -1.734 -12.755 1.00 97.25 74 GLU A C 1
ATOM 595 O O . GLU A 1 74 ? 12.802 -1.669 -13.840 1.00 97.25 74 GLU A O 1
ATOM 600 N N . LEU A 1 75 ? 12.808 -1.363 -11.613 1.00 97.44 75 LEU A N 1
ATOM 601 C CA . LEU A 1 75 ? 14.165 -0.816 -11.552 1.00 97.44 75 LEU A CA 1
ATOM 602 C C . LEU A 1 75 ? 15.206 -1.774 -12.142 1.00 97.44 75 LEU A C 1
ATOM 604 O O . LEU A 1 75 ? 16.089 -1.345 -12.885 1.00 97.44 75 LEU A O 1
ATOM 608 N N . GLN A 1 76 ? 15.091 -3.075 -11.860 1.00 97.75 76 GLN A N 1
ATOM 609 C CA . GLN A 1 76 ? 15.976 -4.085 -12.443 1.00 97.75 76 GLN A CA 1
ATOM 610 C C . GLN A 1 76 ? 15.854 -4.137 -13.973 1.00 97.75 76 GLN A C 1
ATOM 612 O O . GLN A 1 76 ? 16.865 -4.249 -14.667 1.00 97.75 76 GLN A O 1
ATOM 617 N N . THR A 1 77 ? 14.635 -4.017 -14.500 1.00 96.75 77 THR A N 1
ATOM 618 C CA . THR A 1 77 ? 14.372 -4.011 -15.947 1.00 96.75 77 THR A CA 1
ATOM 619 C C . THR A 1 77 ? 14.967 -2.770 -16.612 1.00 96.75 77 THR A C 1
ATOM 621 O O . THR A 1 77 ? 15.640 -2.884 -17.638 1.00 96.75 77 THR A O 1
ATOM 624 N N . ILE A 1 78 ? 14.787 -1.594 -16.001 1.00 96.94 78 ILE A N 1
ATOM 625 C CA . ILE A 1 78 ? 15.372 -0.334 -16.479 1.00 96.94 78 ILE A CA 1
ATOM 626 C C . ILE A 1 78 ? 16.895 -0.455 -16.536 1.00 96.94 78 ILE A C 1
ATOM 628 O O . ILE A 1 78 ? 17.490 -0.208 -17.585 1.00 96.94 78 ILE A O 1
ATOM 632 N N . LEU A 1 79 ? 17.524 -0.917 -15.452 1.00 96.50 79 LEU A N 1
ATOM 633 C CA . LEU A 1 79 ? 18.976 -1.076 -15.389 1.00 96.50 79 LEU A CA 1
ATOM 634 C C . LEU A 1 79 ? 19.502 -2.028 -16.473 1.00 96.50 79 LEU A C 1
ATOM 636 O O . LEU A 1 79 ? 20.492 -1.727 -17.136 1.00 96.50 79 LEU A O 1
ATOM 640 N N . GLN A 1 80 ? 18.832 -3.162 -16.686 1.00 96.12 80 GLN A N 1
ATOM 641 C CA . GLN A 1 80 ? 19.202 -4.102 -17.747 1.00 96.12 80 GLN A CA 1
ATOM 642 C C . GLN A 1 80 ? 19.078 -3.472 -19.138 1.00 96.12 80 GLN A C 1
ATOM 644 O O . GLN A 1 80 ? 19.967 -3.656 -19.970 1.00 96.12 80 GLN A O 1
ATOM 649 N N . SER A 1 81 ? 18.012 -2.708 -19.390 1.00 93.75 81 SER A N 1
ATOM 650 C CA . SER A 1 81 ? 17.817 -2.021 -20.671 1.00 93.75 81 SER A CA 1
ATOM 651 C C . SER A 1 81 ? 18.893 -0.962 -20.936 1.00 93.75 81 SER A C 1
ATOM 653 O O . SER A 1 81 ? 19.415 -0.888 -22.049 1.00 93.75 81 SER A O 1
ATOM 655 N N . GLU A 1 82 ? 19.297 -0.220 -19.904 1.00 95.62 82 GLU A N 1
ATOM 656 C CA . GLU A 1 82 ? 20.345 0.796 -19.985 1.00 95.62 82 GLU A CA 1
ATOM 657 C C . GLU A 1 82 ? 21.706 0.158 -20.289 1.00 95.62 82 GLU A C 1
ATOM 659 O O . GLU A 1 82 ? 22.389 0.567 -21.225 1.00 95.62 82 GLU A O 1
ATOM 664 N N . ILE A 1 83 ? 22.065 -0.920 -19.582 1.00 94.12 83 ILE A N 1
ATOM 665 C CA . ILE A 1 83 ? 23.302 -1.673 -19.843 1.00 94.12 83 ILE A CA 1
ATOM 666 C C . ILE A 1 83 ? 23.332 -2.190 -21.289 1.00 94.12 83 ILE A C 1
ATOM 668 O O . ILE A 1 83 ? 24.355 -2.094 -21.970 1.00 94.12 83 ILE A O 1
ATOM 672 N N . LEU A 1 84 ? 22.217 -2.736 -21.785 1.00 93.06 84 LEU A N 1
ATOM 673 C CA . LEU A 1 84 ? 22.121 -3.209 -23.168 1.00 93.06 84 LEU A CA 1
ATOM 674 C C . LEU A 1 84 ? 22.264 -2.063 -24.177 1.00 93.06 84 LEU A C 1
ATOM 676 O O . LEU A 1 84 ? 22.963 -2.225 -25.179 1.00 93.06 84 LEU A O 1
ATOM 680 N N . SER A 1 85 ? 21.644 -0.914 -23.904 1.00 92.12 85 SER A N 1
ATOM 681 C CA . SER A 1 85 ? 21.757 0.295 -24.722 1.00 92.12 85 SER A CA 1
ATOM 682 C C . SER A 1 85 ? 23.204 0.788 -24.799 1.00 92.12 85 SER A C 1
ATOM 684 O O . SER A 1 85 ? 23.745 0.945 -25.895 1.00 92.12 85 SER A O 1
ATOM 686 N N . GLN A 1 86 ? 23.878 0.921 -23.653 1.00 90.44 86 GLN A N 1
ATOM 687 C CA . GLN A 1 86 ? 25.282 1.332 -23.579 1.00 90.44 86 GLN A CA 1
ATOM 688 C C . GLN A 1 86 ? 26.206 0.351 -24.305 1.00 90.44 86 GLN A C 1
ATOM 690 O O . GLN A 1 86 ? 27.075 0.765 -25.073 1.00 90.44 86 GLN A O 1
ATOM 695 N N . ASN A 1 87 ? 25.987 -0.955 -24.140 1.00 91.00 87 ASN A N 1
ATOM 696 C CA . ASN A 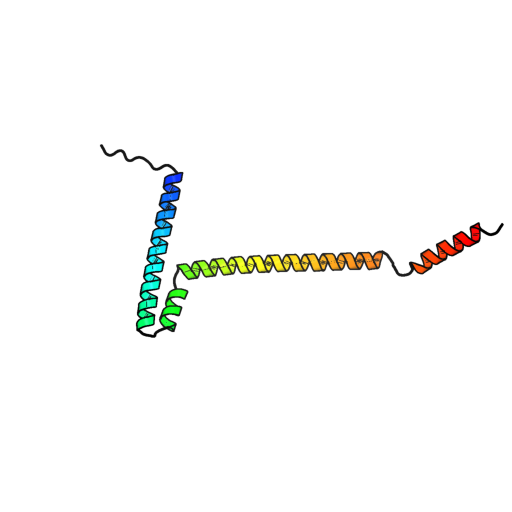1 87 ? 26.742 -1.976 -24.867 1.00 91.00 87 ASN A CA 1
ATOM 697 C C . ASN A 1 87 ? 26.536 -1.874 -26.384 1.00 91.00 87 ASN A C 1
ATOM 699 O O . ASN A 1 87 ? 27.477 -2.076 -27.154 1.00 91.00 87 ASN A O 1
ATOM 703 N N . LYS A 1 88 ? 25.318 -1.553 -26.832 1.00 89.94 88 LYS A N 1
ATOM 704 C CA . LYS A 1 88 ? 25.021 -1.339 -28.251 1.00 89.94 88 LYS A CA 1
ATOM 705 C C . LYS A 1 88 ? 25.713 -0.081 -28.780 1.00 89.94 88 LYS A C 1
ATOM 707 O O . LYS A 1 88 ? 26.332 -0.145 -29.837 1.00 89.94 88 LYS A O 1
ATOM 712 N N . ALA A 1 89 ? 25.661 1.022 -28.035 1.00 83.00 89 ALA A N 1
ATOM 713 C CA . ALA A 1 89 ? 26.361 2.260 -28.372 1.00 83.00 89 ALA A CA 1
ATOM 714 C C . ALA A 1 89 ? 27.879 2.039 -28.481 1.00 83.00 89 ALA A C 1
ATOM 716 O O . ALA A 1 89 ? 28.494 2.449 -29.460 1.00 83.00 89 ALA A O 1
ATOM 717 N N . LYS A 1 90 ? 28.468 1.295 -27.536 1.00 82.25 90 LYS A N 1
ATOM 718 C CA . LYS A 1 90 ? 29.884 0.917 -27.575 1.00 82.25 90 LYS A CA 1
ATOM 719 C C . LYS A 1 90 ? 30.240 0.122 -28.835 1.00 82.25 90 LYS A C 1
ATOM 721 O O . LYS A 1 90 ? 31.231 0.434 -29.484 1.00 82.25 90 LYS A O 1
ATOM 726 N N . LYS A 1 91 ? 29.412 -0.854 -29.224 1.00 85.38 91 LYS A N 1
ATOM 727 C CA . LYS A 1 91 ? 29.616 -1.607 -30.473 1.00 85.38 91 LYS A CA 1
ATOM 728 C C . LYS A 1 91 ? 29.542 -0.720 -31.712 1.00 85.38 91 LYS A C 1
ATOM 730 O O . LYS A 1 91 ? 30.312 -0.939 -32.637 1.00 85.38 91 LYS A O 1
ATOM 735 N N . TYR A 1 92 ? 28.638 0.261 -31.753 1.00 79.31 92 TYR A N 1
ATOM 736 C CA . TYR A 1 92 ? 28.606 1.219 -32.861 1.00 79.31 92 TYR A CA 1
ATOM 737 C C . TYR A 1 92 ? 29.903 2.022 -32.946 1.00 79.31 92 TYR A C 1
ATOM 739 O O . TYR A 1 92 ? 30.467 2.104 -34.028 1.00 79.31 92 TYR A O 1
ATOM 747 N N . LEU A 1 93 ? 30.431 2.506 -31.818 1.00 75.00 93 LEU A N 1
ATOM 748 C CA . LEU A 1 93 ? 31.725 3.201 -31.786 1.00 75.00 93 LEU A CA 1
ATOM 749 C C . LEU A 1 93 ? 32.889 2.315 -32.263 1.00 75.00 93 LEU A C 1
ATOM 751 O O . LEU A 1 93 ? 33.778 2.792 -32.964 1.00 75.00 93 LEU A O 1
ATOM 755 N N . GLU A 1 94 ? 32.886 1.027 -31.909 1.00 76.19 94 GLU A N 1
ATOM 756 C CA . GLU A 1 94 ? 33.891 0.060 -32.374 1.00 76.19 94 GLU A CA 1
ATOM 757 C C . GLU A 1 94 ? 33.758 -0.241 -33.882 1.00 76.19 94 GLU A C 1
ATOM 759 O O . GLU A 1 94 ? 34.766 -0.303 -34.584 1.00 76.19 94 GLU A O 1
ATOM 764 N N . MET A 1 95 ? 32.529 -0.401 -34.395 1.00 73.06 95 MET A N 1
ATOM 765 C CA . MET A 1 95 ? 32.249 -0.681 -35.814 1.00 73.06 95 MET A CA 1
ATOM 766 C C . MET A 1 95 ? 32.470 0.523 -36.730 1.00 73.06 95 MET A C 1
ATOM 768 O O . MET A 1 95 ? 32.910 0.341 -37.862 1.00 73.06 95 MET A O 1
ATOM 772 N N . GLU A 1 96 ? 32.180 1.740 -36.261 1.00 63.91 96 GLU A N 1
ATOM 773 C CA . GLU A 1 96 ? 32.447 2.978 -37.005 1.00 63.91 96 GLU A CA 1
ATOM 774 C C . GLU A 1 96 ? 33.941 3.239 -37.201 1.00 63.91 96 GLU A C 1
ATOM 776 O O . GLU A 1 96 ? 34.302 4.164 -37.923 1.00 63.91 96 GLU A O 1
ATOM 781 N N . GLY A 1 97 ? 34.821 2.405 -36.635 1.00 55.19 97 GLY A N 1
ATOM 782 C CA . GLY A 1 97 ? 36.189 2.309 -37.118 1.00 55.19 97 GLY A CA 1
ATOM 783 C C . GLY A 1 97 ? 36.904 3.656 -37.094 1.00 55.19 97 GLY A C 1
ATOM 784 O O . GLY A 1 97 ? 37.626 3.986 -38.034 1.00 55.19 97 GLY A O 1
ATOM 785 N N . PHE A 1 98 ? 36.782 4.413 -35.998 1.00 54.66 98 PHE A N 1
ATOM 786 C CA . PHE A 1 98 ? 37.661 5.552 -35.693 1.00 54.66 98 PHE A CA 1
ATOM 787 C C . PHE A 1 98 ? 39.117 5.105 -35.438 1.00 54.66 98 PHE A C 1
ATOM 789 O O . PHE A 1 98 ? 39.840 5.688 -34.640 1.00 54.66 98 PHE A O 1
ATOM 796 N N . GLN A 1 99 ? 39.577 4.061 -36.127 1.00 54.22 99 GLN A N 1
ATOM 797 C CA . GLN A 1 99 ? 40.973 3.678 -36.187 1.00 54.22 99 GLN A CA 1
ATOM 798 C C . GLN A 1 99 ? 41.775 4.599 -37.107 1.00 54.22 99 GLN A C 1
ATOM 800 O O . GLN A 1 99 ? 42.994 4.534 -37.023 1.00 54.22 99 GLN A O 1
ATOM 805 N N . ASN A 1 100 ? 41.161 5.446 -37.959 1.00 59.06 100 ASN A N 1
ATOM 806 C CA . ASN A 1 100 ? 41.952 6.358 -38.797 1.00 59.06 100 ASN A CA 1
ATOM 807 C C . ASN A 1 100 ? 41.168 7.489 -39.509 1.00 59.06 100 ASN A C 1
ATOM 809 O O . ASN A 1 100 ? 41.240 7.646 -40.730 1.00 59.06 100 ASN A O 1
ATOM 813 N N . VAL A 1 101 ? 40.454 8.341 -38.761 1.00 57.22 101 VAL A N 1
ATOM 814 C CA . VAL A 1 101 ? 39.946 9.620 -39.319 1.00 57.22 101 VAL A CA 1
ATOM 815 C C . VAL A 1 101 ? 41.090 10.458 -39.899 1.00 57.22 101 VAL A C 1
ATOM 817 O O . VAL A 1 101 ? 40.929 11.060 -40.958 1.00 57.22 101 VAL A O 1
ATOM 820 N N . ASP A 1 102 ? 42.273 10.401 -39.286 1.00 57.31 102 ASP A N 1
ATOM 821 C CA . ASP A 1 102 ? 43.487 11.022 -39.817 1.00 57.31 102 ASP A CA 1
ATOM 822 C C . ASP A 1 102 ? 43.899 10.470 -41.185 1.00 57.31 102 ASP A C 1
ATOM 824 O O . ASP A 1 102 ? 44.322 11.240 -42.042 1.00 57.31 102 ASP A O 1
ATOM 828 N N . MET A 1 103 ? 43.722 9.172 -41.447 1.00 59.25 103 MET A N 1
ATOM 829 C CA . MET A 1 103 ? 44.015 8.593 -42.764 1.00 59.25 103 MET A CA 1
ATOM 830 C C . MET A 1 103 ? 42.984 9.026 -43.807 1.00 59.25 103 MET A C 1
ATOM 832 O O . MET A 1 103 ? 43.356 9.331 -44.936 1.00 59.25 103 MET A O 1
ATOM 836 N N . GLY A 1 104 ? 41.705 9.135 -43.431 1.00 59.44 104 GLY A N 1
ATOM 837 C CA . GLY A 1 104 ? 40.670 9.706 -44.300 1.00 59.44 104 GLY A CA 1
ATOM 838 C C . GLY A 1 104 ? 40.946 11.174 -44.646 1.00 59.44 104 GLY A C 1
ATO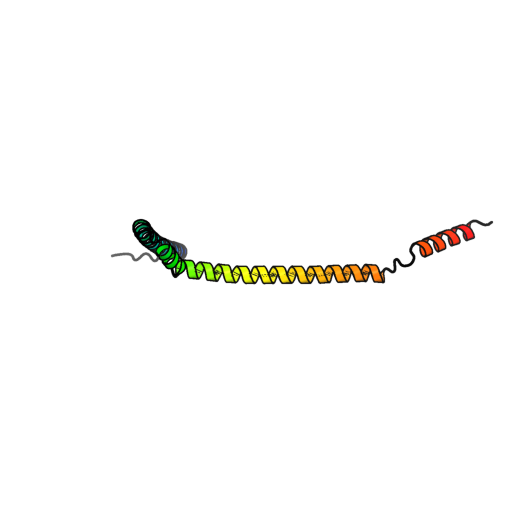M 839 O O . GLY A 1 104 ? 40.845 11.574 -45.806 1.00 59.44 104 GLY A O 1
ATOM 840 N N . ILE A 1 105 ? 41.386 11.961 -43.660 1.00 68.25 105 ILE A N 1
ATOM 841 C CA . ILE A 1 105 ? 41.789 13.362 -43.838 1.00 68.25 105 ILE A CA 1
ATOM 842 C C . ILE A 1 105 ? 43.082 13.470 -44.664 1.00 68.25 105 ILE A C 1
ATOM 844 O O . ILE A 1 105 ? 43.181 14.355 -45.514 1.00 68.25 105 ILE A O 1
ATOM 848 N N . GLN A 1 106 ? 44.061 12.580 -44.475 1.00 60.81 106 GLN A N 1
ATOM 849 C CA . GLN A 1 106 ? 45.280 12.534 -45.291 1.00 60.81 106 GLN A CA 1
ATOM 850 C C . GLN A 1 106 ? 44.991 12.153 -46.745 1.00 60.81 106 GLN A C 1
ATOM 852 O O . GLN A 1 106 ? 45.517 12.806 -47.642 1.00 60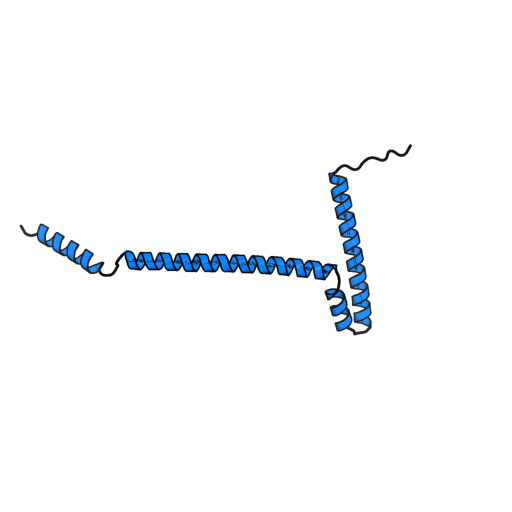.81 106 GLN A O 1
ATOM 857 N N . ILE A 1 107 ? 44.127 11.163 -46.996 1.00 65.50 107 ILE A N 1
ATOM 858 C CA . ILE A 1 107 ? 43.716 10.771 -48.353 1.00 65.50 107 ILE A CA 1
ATOM 859 C C . ILE A 1 107 ? 43.029 11.944 -49.058 1.00 65.50 107 ILE A C 1
ATOM 861 O O . ILE A 1 107 ? 43.378 12.252 -50.197 1.00 65.50 107 ILE A O 1
ATOM 865 N N . LEU A 1 108 ? 42.114 12.643 -48.378 1.00 65.75 108 LEU A N 1
ATOM 866 C CA . LEU A 1 108 ? 41.450 13.843 -48.902 1.00 65.75 108 LEU A CA 1
ATOM 867 C C . LEU A 1 108 ? 42.436 14.987 -49.178 1.00 65.75 108 LEU A C 1
ATOM 869 O O . LEU A 1 108 ? 42.338 15.647 -50.208 1.00 65.75 108 LEU A O 1
ATOM 873 N N . ARG A 1 109 ? 43.423 15.205 -48.301 1.00 63.72 109 ARG A N 1
ATOM 874 C CA . ARG A 1 109 ? 44.470 16.219 -48.517 1.00 63.72 109 ARG A CA 1
ATOM 875 C C . ARG A 1 109 ? 45.392 15.863 -49.685 1.00 63.72 109 ARG A C 1
ATOM 877 O O . ARG A 1 109 ? 45.711 16.745 -50.471 1.00 63.72 109 ARG A O 1
ATOM 884 N N . MET A 1 110 ? 45.785 14.598 -49.836 1.00 62.38 110 MET A N 1
ATOM 885 C CA . MET A 1 110 ? 46.614 14.151 -50.963 1.00 62.38 110 MET A CA 1
ATOM 886 C C . MET A 1 110 ? 45.870 14.218 -52.297 1.00 62.38 110 MET A C 1
ATOM 888 O O . MET A 1 110 ? 46.438 14.663 -53.289 1.00 62.38 110 MET A O 1
ATOM 892 N N . SER A 1 111 ? 44.590 13.844 -52.329 1.00 58.66 111 SER A N 1
ATOM 893 C CA . SER A 1 111 ? 43.782 13.943 -53.553 1.00 58.66 111 SER A CA 1
ATOM 894 C C . SER A 1 111 ? 43.510 15.392 -53.975 1.00 58.66 111 SER A C 1
ATOM 896 O O . SER A 1 111 ? 43.413 15.659 -55.168 1.00 58.66 111 SER A O 1
ATOM 898 N N . PHE A 1 112 ? 43.489 16.346 -53.038 1.00 55.12 112 PHE A N 1
ATOM 899 C CA . PHE A 1 112 ? 43.387 17.773 -53.363 1.00 55.12 112 PHE A CA 1
ATOM 900 C C . PHE A 1 112 ? 44.688 18.360 -53.939 1.00 55.12 112 PHE A C 1
ATOM 902 O O . PHE A 1 112 ? 44.630 19.242 -54.790 1.00 55.12 112 PHE A O 1
ATOM 909 N N . VAL A 1 113 ? 45.854 17.848 -53.521 1.00 56.06 113 VAL A N 1
ATOM 910 C CA . VAL A 1 113 ? 47.169 18.257 -54.055 1.00 56.06 113 VAL A CA 1
ATOM 911 C C . VAL A 1 113 ? 47.386 17.723 -55.477 1.00 56.06 113 VAL A C 1
ATOM 913 O O . VAL A 1 113 ? 47.853 18.461 -56.333 1.00 56.06 113 VAL A O 1
ATOM 916 N N . VAL A 1 114 ? 46.954 16.491 -55.778 1.00 55.06 114 VAL A N 1
ATOM 917 C CA . VAL A 1 114 ? 47.070 15.899 -57.132 1.00 55.06 114 VAL A CA 1
ATOM 918 C C . VAL A 1 114 ? 46.191 16.613 -58.174 1.00 55.06 114 VAL A C 1
ATOM 920 O O . VAL A 1 114 ? 46.484 16.565 -59.363 1.00 55.06 114 VAL A O 1
ATOM 923 N N . CYS A 1 115 ? 45.133 17.311 -57.753 1.00 53.28 115 CYS A N 1
ATOM 924 C CA . CYS A 1 115 ? 44.290 18.112 -58.648 1.00 53.28 115 CYS A CA 1
ATOM 925 C C . CYS A 1 115 ? 44.751 19.574 -58.809 1.00 53.28 115 CYS A C 1
ATOM 927 O O . CYS A 1 115 ? 44.069 20.332 -59.499 1.00 53.28 115 CYS A O 1
ATOM 929 N N . GLN A 1 116 ? 45.849 19.989 -58.164 1.00 50.75 116 GLN A N 1
ATOM 930 C CA . GLN A 1 116 ? 46.361 21.367 -58.212 1.00 50.75 116 GLN A CA 1
ATOM 931 C C . GLN A 1 116 ? 47.736 21.522 -58.882 1.00 50.75 116 GLN A C 1
ATOM 933 O O . GLN A 1 116 ? 48.188 22.659 -59.018 1.00 50.75 116 GLN A O 1
ATOM 938 N N . ASP A 1 117 ? 48.366 20.442 -59.353 1.00 42.66 117 ASP A N 1
ATOM 939 C CA . ASP A 1 117 ? 49.526 20.542 -60.249 1.00 42.66 117 ASP A CA 1
ATOM 940 C C . ASP A 1 117 ? 49.046 20.774 -61.706 1.00 42.66 117 ASP A C 1
ATOM 942 O O . ASP A 1 117 ? 48.246 19.971 -62.198 1.00 42.66 117 ASP A O 1
ATOM 946 N N . PRO A 1 118 ? 49.464 21.867 -62.387 1.00 52.78 118 PRO A N 1
ATOM 947 C CA . PRO A 1 118 ? 49.160 22.128 -63.800 1.00 52.78 118 PRO A CA 1
ATOM 948 C C . PRO A 1 118 ? 49.842 21.163 -64.777 1.00 52.78 118 PRO A C 1
ATOM 950 O O . PRO A 1 118 ? 50.991 20.747 -64.502 1.00 52.78 118 PRO A O 1
#

Secondary structure (DSSP, 8-state):
--------HHHHHHHHHHHHHHHHHHHHHHHHHHHHHHHHTT-HHHHHHHHHHSHHHHHHHHHHHHHHHHHHHHHHHHHHHHHHHHHHHHHHHHHTTTT-HHHHHHHHHHHHHHTT--

Radius of gyration: 35.82 Å; chains: 1; bounding box: 97×30×96 Å

Foldseek 3Di:
DDPPPDDDPVRVVVVVVVVVVVVVVVVVVVLVVQLVVCVVVVNNVSNVVVVCPDPVVVVVVVVVVVVVVVVVVVVVVVVVVVVVVVVVVVVVVVVVPPVPPVVVVVVVVVVVVVVPDD

pLDDT: mean 80.03, std 14.72, range [38.25, 97.75]

Sequence (118 aa):
MSSSEKLSDAERRVQKTARKCHASAEALLEELRYVTDKQKSNDCMGAVAYVVKSKLHRKKIERIEVRFKNDQQELQTILQSEILSQNKAKKYLEMEGFQNVDMGIQILRMSFVVCQDP